Protein AF-A0A090DG50-F1 (afdb_monomer)

Radius of gyration: 13.44 Å; Cα contacts (8 Å, |Δi|>4): 67; chains: 1; bounding box: 33×19×44 Å

Nearest PDB structures (foldseek):
  6t83-assembly1_Vb  TM=2.458E-01  e=4.960E+00  Saccharomyces cerevisiae
  6uz7-assembly1_V  TM=2.705E-01  e=7.435E+00  Kluyveromyces lactis

Mean predicted aligned error: 4.92 Å

Structure (mmCIF, N/CA/C/O backbone):
data_AF-A0A090DG50-F1
#
_entry.id   AF-A0A090DG50-F1
#
loop_
_atom_site.group_PDB
_atom_site.id
_atom_site.type_symbol
_atom_site.label_atom_id
_atom_site.label_alt_id
_atom_site.label_comp_id
_atom_site.label_asym_id
_atom_site.label_entity_id
_atom_site.label_seq_id
_atom_site.pdbx_PDB_ins_code
_atom_site.Cartn_x
_atom_site.Cartn_y
_atom_site.Cartn_z
_atom_site.occupancy
_atom_site.B_iso_or_equiv
_atom_site.auth_seq_id
_atom_site.auth_comp_id
_atom_site.auth_asym_id
_atom_site.auth_atom_id
_atom_site.pdbx_PDB_model_num
ATOM 1 N N . MET A 1 1 ? 1.266 1.359 0.552 1.00 92.56 1 MET A N 1
ATOM 2 C CA . MET A 1 1 ? 2.061 0.141 0.295 1.00 92.56 1 MET A CA 1
ATOM 3 C C . MET A 1 1 ? 3.244 0.112 1.240 1.00 92.56 1 MET A C 1
ATOM 5 O O . MET A 1 1 ? 3.663 1.174 1.687 1.00 92.56 1 MET A O 1
ATOM 9 N N . LEU A 1 2 ? 3.759 -1.077 1.540 1.00 95.38 2 LEU A N 1
ATOM 10 C CA . LEU A 1 2 ? 4.966 -1.271 2.338 1.00 95.38 2 LEU A CA 1
ATOM 11 C C . LEU A 1 2 ? 6.084 -1.825 1.449 1.00 95.38 2 LEU A C 1
ATOM 13 O O . LEU A 1 2 ? 5.903 -2.862 0.817 1.00 95.38 2 LEU A O 1
ATOM 17 N N . THR A 1 3 ? 7.236 -1.159 1.408 1.00 96.44 3 THR A N 1
ATOM 18 C CA . THR A 1 3 ? 8.420 -1.663 0.697 1.00 96.44 3 THR A CA 1
ATOM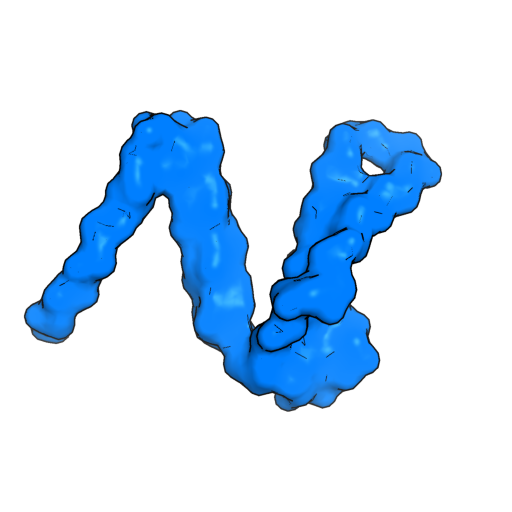 19 C C . THR A 1 3 ? 9.006 -2.856 1.451 1.00 96.44 3 THR A C 1
ATOM 21 O O . THR A 1 3 ? 9.394 -2.712 2.608 1.00 96.44 3 THR A O 1
ATOM 24 N N . ILE A 1 4 ? 9.096 -4.020 0.798 1.00 96.19 4 ILE A N 1
ATOM 25 C CA . ILE A 1 4 ? 9.769 -5.208 1.358 1.00 96.19 4 ILE A CA 1
ATOM 26 C C . ILE A 1 4 ? 11.228 -5.251 0.901 1.00 96.19 4 ILE A C 1
ATOM 28 O O . ILE A 1 4 ? 12.129 -5.506 1.698 1.00 96.19 4 ILE A O 1
ATOM 32 N N . ARG A 1 5 ? 11.469 -4.987 -0.390 1.00 95.19 5 ARG A N 1
ATOM 33 C CA . ARG A 1 5 ? 12.812 -4.874 -0.974 1.00 95.19 5 ARG A CA 1
ATOM 34 C C . ARG A 1 5 ? 12.885 -3.564 -1.754 1.00 95.19 5 ARG A C 1
ATOM 36 O O . ARG A 1 5 ? 12.037 -3.367 -2.629 1.00 95.19 5 ARG A O 1
ATOM 43 N N . PRO A 1 6 ? 13.848 -2.676 -1.450 1.00 93.56 6 PRO A N 1
ATOM 44 C CA . PRO A 1 6 ? 13.969 -1.391 -2.131 1.00 93.56 6 PRO A CA 1
ATOM 45 C C . PRO A 1 6 ? 13.984 -1.553 -3.651 1.00 93.56 6 PRO A C 1
ATOM 47 O O . PRO A 1 6 ? 14.712 -2.402 -4.164 1.00 93.56 6 PRO A O 1
ATOM 50 N N . ASN A 1 7 ? 13.174 -0.749 -4.346 1.00 90.00 7 ASN A N 1
ATOM 51 C CA . ASN A 1 7 ? 13.066 -0.707 -5.811 1.00 90.00 7 ASN A CA 1
ATOM 52 C C . ASN A 1 7 ? 12.790 -2.062 -6.484 1.00 90.00 7 ASN A C 1
ATOM 54 O O . ASN A 1 7 ? 13.142 -2.247 -7.645 1.00 90.00 7 ASN A O 1
ATOM 58 N N . ARG A 1 8 ? 12.226 -3.027 -5.751 1.00 93.88 8 ARG A N 1
ATOM 59 C CA . ARG A 1 8 ? 12.064 -4.395 -6.253 1.00 93.88 8 ARG A CA 1
ATOM 60 C C . ARG A 1 8 ? 10.759 -5.050 -5.858 1.00 93.88 8 ARG A C 1
ATOM 62 O O . ARG A 1 8 ? 10.240 -5.839 -6.629 1.00 93.88 8 ARG A O 1
ATOM 69 N N . SER A 1 9 ? 10.277 -4.822 -4.638 1.00 96.12 9 SER A N 1
ATOM 70 C CA . SER A 1 9 ? 9.012 -5.430 -4.236 1.00 96.12 9 SER A CA 1
ATOM 71 C C . SER A 1 9 ? 8.294 -4.644 -3.157 1.00 96.12 9 SER A C 1
ATOM 73 O O . SER A 1 9 ? 8.907 -4.219 -2.165 1.00 96.12 9 SER A O 1
ATOM 75 N N . TRP A 1 10 ? 6.980 -4.553 -3.318 1.00 98.31 10 TRP A N 1
ATOM 76 C CA . TRP A 1 10 ? 6.067 -3.851 -2.431 1.00 98.31 10 TRP A CA 1
ATOM 77 C C . TRP A 1 10 ? 4.887 -4.743 -2.068 1.00 98.31 10 TRP A C 1
ATOM 79 O O . TRP A 1 10 ? 4.376 -5.475 -2.903 1.00 98.31 10 TRP A O 1
ATOM 89 N N . MET A 1 11 ? 4.426 -4.649 -0.826 1.00 97.81 11 MET A N 1
ATOM 90 C CA . MET A 1 11 ? 3.258 -5.374 -0.334 1.00 97.81 11 MET A CA 1
ATOM 91 C C . MET A 1 11 ? 2.097 -4.427 -0.070 1.00 97.81 11 MET A C 1
ATOM 93 O O . MET A 1 11 ? 2.273 -3.293 0.414 1.00 97.81 11 MET A O 1
ATOM 97 N N . LEU A 1 12 ? 0.892 -4.905 -0.363 1.00 97.88 12 LEU A N 1
ATOM 98 C CA . LEU A 1 12 ? -0.323 -4.196 -0.007 1.00 97.88 12 LEU A CA 1
ATOM 99 C C . LEU A 1 12 ? -0.492 -4.175 1.517 1.00 97.88 12 LEU A C 1
ATOM 101 O O . LEU A 1 12 ? -0.378 -5.185 2.208 1.00 97.88 12 LEU A O 1
ATOM 105 N N . VAL A 1 13 ? -0.808 -2.997 2.048 1.00 96.88 13 VAL A N 1
ATOM 106 C CA . VAL A 1 13 ? -1.135 -2.817 3.464 1.00 96.88 13 VAL A CA 1
ATOM 107 C C . VAL A 1 13 ? -2.360 -1.931 3.597 1.00 96.88 13 VAL A C 1
ATOM 109 O O . VAL A 1 13 ? -2.510 -0.956 2.855 1.00 96.88 13 VAL A O 1
ATOM 112 N N . THR A 1 14 ? -3.209 -2.246 4.569 1.00 95.56 14 THR A N 1
ATOM 113 C CA . THR A 1 14 ? -4.383 -1.444 4.916 1.00 95.56 14 THR A CA 1
ATOM 114 C C . THR A 1 14 ? -4.143 -0.745 6.244 1.00 95.56 14 THR A C 1
ATOM 116 O O . THR A 1 14 ? -3.852 -1.377 7.261 1.00 95.56 14 THR A O 1
ATOM 119 N N . LEU A 1 15 ? -4.270 0.581 6.237 1.00 93.56 15 LEU A N 1
ATOM 120 C CA . LEU A 1 15 ? -4.255 1.374 7.459 1.00 93.56 15 LEU A CA 1
ATOM 121 C C . LEU A 1 15 ? -5.615 1.263 8.147 1.00 93.56 15 LEU A C 1
ATOM 123 O O . LEU A 1 15 ? -6.652 1.347 7.497 1.00 93.56 15 LEU A O 1
ATOM 127 N N . THR A 1 16 ? -5.607 1.123 9.470 1.00 91.69 16 THR A N 1
ATOM 128 C CA . THR A 1 16 ? -6.839 1.061 10.276 1.00 91.69 16 THR A CA 1
ATOM 129 C C . THR A 1 16 ? -7.485 2.433 10.487 1.00 91.69 16 THR A C 1
ATOM 131 O O . THR A 1 16 ? -8.603 2.508 10.982 1.00 91.69 16 THR A O 1
ATOM 134 N N . GLY A 1 17 ? -6.775 3.521 10.162 1.00 90.75 17 GLY A N 1
ATOM 135 C CA . GLY A 1 17 ? -7.201 4.900 10.428 1.00 90.75 17 GLY A CA 1
ATOM 136 C C . GLY A 1 17 ? -7.050 5.341 11.890 1.00 90.75 17 GLY A C 1
ATOM 137 O O . GLY A 1 17 ? -7.261 6.511 12.190 1.00 90.75 17 GLY A O 1
ATOM 138 N N . ILE A 1 18 ? -6.649 4.438 12.794 1.00 93.94 18 ILE A N 1
ATOM 139 C CA . ILE A 1 18 ? -6.471 4.720 14.222 1.00 93.94 18 ILE A CA 1
ATOM 140 C C . ILE A 1 18 ? -4.97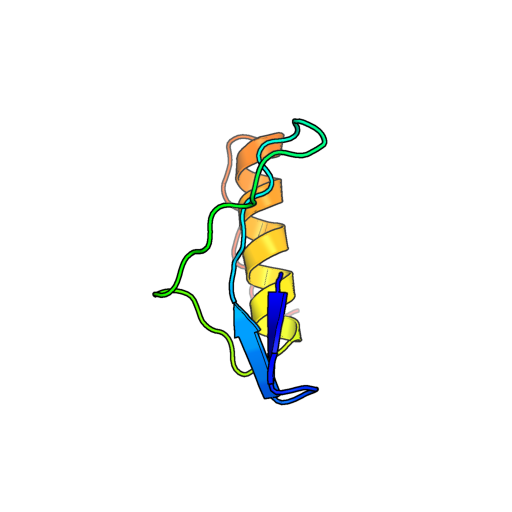3 4.896 14.512 1.00 93.94 18 ILE A C 1
ATOM 142 O O . ILE A 1 18 ? -4.206 3.945 14.316 1.00 93.94 18 ILE A O 1
ATOM 146 N N . PRO A 1 19 ? -4.530 6.069 15.002 1.00 91.62 19 PRO A N 1
ATOM 147 C CA . PRO A 1 19 ? -3.141 6.281 15.394 1.00 91.62 19 PRO A CA 1
ATOM 148 C C . PRO A 1 19 ? -2.653 5.218 16.387 1.00 91.62 19 PRO A C 1
ATOM 150 O O . PRO A 1 19 ? -3.365 4.839 17.314 1.00 91.62 19 PRO A O 1
ATOM 153 N N . GLY A 1 20 ? -1.433 4.719 16.187 1.00 93.62 20 GLY A N 1
ATOM 154 C CA . GLY A 1 20 ? -0.814 3.709 17.053 1.00 93.62 20 GLY A CA 1
ATOM 155 C C . GLY A 1 20 ? -1.287 2.266 16.834 1.00 93.62 20 GLY A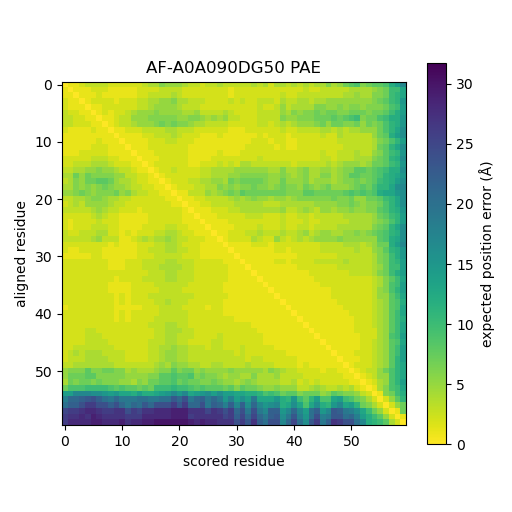 C 1
ATOM 156 O O . GLY A 1 20 ? -0.651 1.352 17.358 1.00 93.62 20 GLY A O 1
ATOM 157 N N . ARG A 1 21 ? -2.340 2.012 16.039 1.00 95.19 21 ARG A N 1
ATOM 158 C CA . ARG A 1 21 ? -2.695 0.637 15.659 1.00 95.19 21 ARG A CA 1
ATOM 159 C C . ARG A 1 21 ? -1.820 0.124 14.509 1.00 95.19 21 ARG A C 1
ATOM 161 O O . ARG A 1 21 ? -1.629 0.849 13.531 1.00 95.19 21 ARG A O 1
ATOM 168 N N . PRO A 1 22 ? -1.354 -1.140 14.571 1.00 94.50 22 PRO A N 1
ATOM 169 C CA . PRO A 1 22 ? -0.669 -1.773 13.453 1.00 94.50 22 PRO A CA 1
ATOM 170 C C . PRO A 1 22 ? -1.527 -1.776 12.186 1.00 94.50 22 PRO A C 1
ATOM 172 O O . PRO A 1 22 ? -2.751 -1.916 12.241 1.00 94.50 22 PRO A O 1
ATOM 175 N N . MET A 1 23 ? -0.867 -1.640 11.040 1.00 95.06 23 MET A N 1
ATOM 176 C CA . MET A 1 23 ? -1.485 -1.847 9.732 1.00 95.06 23 MET A CA 1
ATOM 177 C C . MET A 1 23 ? -1.717 -3.339 9.471 1.00 95.06 23 MET A C 1
ATOM 179 O O . MET A 1 23 ? -0.916 -4.176 9.895 1.00 95.06 23 MET A O 1
ATOM 183 N N . THR A 1 24 ? -2.770 -3.663 8.726 1.00 96.12 24 THR A N 1
ATOM 184 C CA . THR A 1 24 ? -2.997 -5.023 8.226 1.00 96.12 24 THR A CA 1
ATOM 185 C C . THR A 1 24 ? -2.112 -5.255 7.009 1.00 96.12 24 THR A C 1
ATOM 187 O O . THR A 1 24 ? -2.136 -4.457 6.070 1.00 96.12 24 THR A O 1
ATOM 190 N N . LYS A 1 25 ? -1.329 -6.334 7.031 1.00 96.69 25 LYS A N 1
ATOM 191 C CA . LYS A 1 25 ? -0.498 -6.779 5.909 1.00 96.69 25 LYS A CA 1
ATOM 192 C C . LYS A 1 25 ? -1.260 -7.821 5.097 1.00 96.69 25 LYS A C 1
ATOM 194 O O . LYS A 1 25 ? -1.836 -8.727 5.690 1.00 96.69 25 LYS A O 1
ATOM 199 N N . HIS A 1 26 ? -1.234 -7.693 3.775 1.00 96.31 26 HIS A N 1
ATOM 200 C CA . HIS A 1 26 ? -1.758 -8.701 2.851 1.00 96.31 26 HIS A CA 1
ATOM 201 C C . HIS A 1 26 ? -0.563 -9.444 2.257 1.00 96.31 26 HIS A C 1
ATOM 203 O O . HIS A 1 26 ? -0.010 -9.027 1.243 1.00 96.31 26 HIS A O 1
ATOM 209 N N . GLU A 1 27 ? -0.079 -10.463 2.973 1.00 95.00 27 GLU A N 1
ATOM 210 C CA . GLU A 1 27 ? 1.176 -11.173 2.651 1.00 95.00 27 GLU A CA 1
ATOM 211 C C . GLU A 1 27 ? 1.116 -11.946 1.323 1.00 95.00 27 GLU A C 1
ATOM 213 O O . GLU A 1 27 ? 2.150 -12.288 0.755 1.00 95.00 27 GLU A O 1
ATOM 218 N N . ASP A 1 28 ? -0.091 -12.172 0.813 1.00 96.19 28 ASP A N 1
ATOM 219 C CA . ASP A 1 28 ? -0.420 -12.782 -0.472 1.00 96.19 28 ASP A CA 1
ATOM 220 C C . ASP A 1 28 ? -0.411 -11.789 -1.647 1.00 96.19 28 ASP A C 1
ATOM 222 O O . ASP A 1 28 ? -0.409 -12.210 -2.802 1.00 96.19 28 ASP A O 1
ATOM 226 N N . ILE A 1 29 ? -0.364 -10.478 -1.378 1.00 96.31 29 ILE A N 1
ATOM 227 C CA . ILE A 1 29 ? -0.410 -9.429 -2.402 1.00 96.31 29 ILE A CA 1
ATOM 228 C C . ILE A 1 29 ? 0.922 -8.672 -2.425 1.00 96.31 29 ILE A C 1
ATOM 230 O O . ILE A 1 29 ? 1.112 -7.651 -1.746 1.00 96.31 29 ILE A O 1
ATOM 234 N N . ILE A 1 30 ? 1.845 -9.191 -3.237 1.00 97.44 30 ILE A N 1
ATOM 235 C CA . ILE A 1 30 ? 3.184 -8.644 -3.473 1.00 97.44 30 ILE A CA 1
ATOM 236 C C . ILE A 1 30 ? 3.311 -8.255 -4.945 1.00 97.44 30 ILE A C 1
ATOM 238 O O . ILE A 1 30 ? 3.026 -9.056 -5.829 1.00 97.44 30 ILE A O 1
ATOM 242 N N . PHE A 1 31 ? 3.789 -7.041 -5.190 1.00 97.62 31 PHE A N 1
ATOM 243 C CA . PHE A 1 31 ? 4.048 -6.502 -6.519 1.00 97.62 31 PHE A CA 1
ATOM 244 C C . PHE A 1 31 ? 5.550 -6.368 -6.746 1.00 97.62 31 PHE A C 1
ATOM 246 O O . PHE A 1 31 ? 6.270 -5.932 -5.840 1.00 97.62 31 PHE A O 1
ATOM 253 N N . GLU A 1 32 ? 6.009 -6.703 -7.950 1.00 97.38 32 GLU A N 1
ATOM 254 C CA . GLU A 1 32 ? 7.398 -6.500 -8.393 1.00 97.38 32 GLU A CA 1
ATOM 255 C C . GLU A 1 32 ? 7.567 -5.244 -9.261 1.00 97.38 32 GLU A C 1
ATOM 257 O O . GLU A 1 32 ? 8.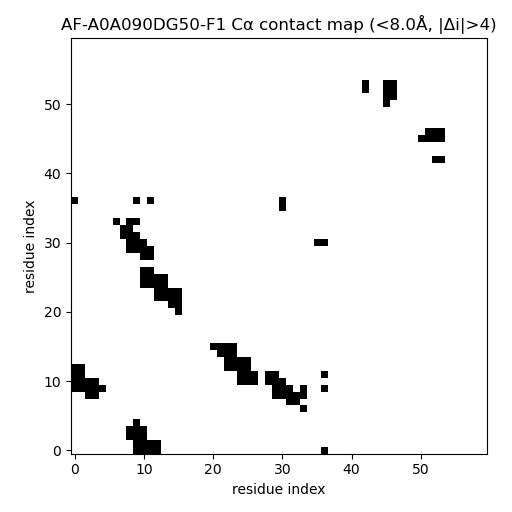684 -4.754 -9.424 1.00 97.38 32 GLU A O 1
ATOM 262 N N . ASP A 1 33 ? 6.459 -4.679 -9.741 1.00 96.31 33 ASP A N 1
ATOM 263 C CA . ASP A 1 33 ? 6.406 -3.411 -10.459 1.00 96.31 33 ASP A CA 1
ATOM 264 C C . ASP A 1 33 ? 5.673 -2.343 -9.633 1.00 96.31 33 ASP A C 1
ATOM 266 O O . ASP A 1 33 ? 4.613 -2.587 -9.046 1.00 96.31 33 ASP A O 1
ATOM 270 N N . LEU A 1 34 ? 6.255 -1.144 -9.555 1.00 94.75 34 LEU A N 1
ATOM 271 C CA . LEU A 1 34 ? 5.686 -0.052 -8.765 1.00 94.75 34 LEU A CA 1
ATOM 272 C C . LEU A 1 34 ? 4.412 0.508 -9.409 1.00 94.75 34 LEU A C 1
ATOM 274 O O . LEU A 1 34 ? 3.460 0.805 -8.689 1.00 94.75 34 LEU A O 1
ATOM 278 N N . ALA A 1 35 ? 4.379 0.629 -10.738 1.00 95.62 35 ALA A N 1
ATOM 279 C CA . ALA A 1 35 ? 3.239 1.199 -11.445 1.00 95.62 35 ALA A CA 1
ATOM 280 C C . ALA A 1 35 ? 2.012 0.284 -11.331 1.00 95.62 35 ALA A C 1
ATOM 282 O O . ALA A 1 35 ? 0.911 0.764 -11.059 1.00 95.62 35 ALA A O 1
ATOM 283 N N . GLU A 1 36 ? 2.199 -1.034 -11.437 1.00 95.75 36 GLU A N 1
ATOM 284 C CA . GLU A 1 36 ? 1.148 -2.025 -11.186 1.00 95.75 36 GLU A CA 1
ATOM 285 C C . GLU A 1 36 ? 0.590 -1.902 -9.761 1.00 95.75 36 GLU A C 1
ATOM 287 O O . GLU A 1 36 ? -0.627 -1.863 -9.555 1.00 95.75 36 GLU A O 1
ATOM 292 N N . ALA A 1 37 ? 1.476 -1.789 -8.771 1.00 96.25 37 ALA A N 1
ATOM 293 C CA . ALA A 1 37 ? 1.087 -1.685 -7.373 1.00 96.25 37 ALA A CA 1
ATOM 294 C C . ALA A 1 37 ? 0.293 -0.399 -7.079 1.00 96.25 37 ALA A C 1
ATOM 296 O O . ALA A 1 37 ? -0.733 -0.427 -6.388 1.00 96.25 37 ALA A O 1
ATOM 297 N N . GLU A 1 38 ? 0.743 0.735 -7.618 1.00 96.31 38 GLU A N 1
ATOM 298 C CA . GLU A 1 38 ? 0.056 2.020 -7.492 1.00 96.31 38 GLU A CA 1
ATOM 299 C C . GLU A 1 38 ? -1.299 1.999 -8.202 1.00 96.31 38 GLU A C 1
ATOM 301 O O . GLU A 1 38 ? -2.303 2.430 -7.623 1.00 96.31 38 GLU A O 1
ATOM 306 N N . TRP A 1 39 ? -1.360 1.425 -9.406 1.00 95.75 39 TRP A N 1
ATOM 307 C CA . TRP A 1 39 ? -2.601 1.278 -10.159 1.00 95.75 39 TRP A CA 1
ATOM 308 C C . TRP A 1 39 ? -3.608 0.375 -9.446 1.00 95.75 39 TRP A C 1
ATOM 310 O O . TRP A 1 39 ? -4.797 0.697 -9.365 1.00 95.75 39 TRP A O 1
ATOM 320 N N . TYR A 1 40 ? -3.146 -0.723 -8.845 1.00 95.44 40 TYR A N 1
ATOM 321 C CA . TYR A 1 40 ? -3.984 -1.578 -8.012 1.00 95.44 40 TYR A CA 1
ATOM 322 C C . TYR A 1 40 ? -4.617 -0.780 -6.867 1.00 95.44 40 TYR A C 1
ATOM 324 O O . TYR A 1 40 ? -5.840 -0.784 -6.710 1.00 95.44 40 TYR A O 1
ATOM 332 N N . VAL A 1 41 ? -3.810 -0.042 -6.095 1.00 95.81 41 VAL A N 1
ATOM 333 C CA . VAL A 1 41 ? -4.307 0.789 -4.984 1.00 95.81 41 VAL A CA 1
ATOM 334 C C . VAL A 1 41 ? -5.282 1.856 -5.482 1.00 95.81 41 VAL A C 1
ATOM 336 O O . VAL A 1 41 ? -6.299 2.100 -4.826 1.00 95.81 41 VAL A O 1
ATOM 339 N N . PHE A 1 42 ? -5.006 2.472 -6.631 1.00 95.69 42 PHE A N 1
ATOM 340 C CA . PHE A 1 42 ? -5.897 3.448 -7.249 1.00 95.69 42 PHE A CA 1
ATOM 341 C C . PHE A 1 42 ? -7.272 2.844 -7.559 1.00 95.69 42 PHE A C 1
ATOM 343 O O . PHE A 1 42 ? -8.279 3.391 -7.110 1.00 95.69 42 PHE A O 1
ATOM 350 N N . ARG A 1 43 ? -7.333 1.682 -8.223 1.00 95.00 43 ARG A N 1
ATOM 351 C CA . ARG A 1 43 ? -8.604 0.996 -8.524 1.00 95.00 43 ARG A CA 1
ATOM 352 C C . ARG A 1 43 ? -9.384 0.626 -7.261 1.00 95.00 43 ARG A C 1
ATOM 354 O O . ARG A 1 43 ? -10.597 0.822 -7.214 1.00 95.00 43 ARG A O 1
ATOM 361 N N . GLN A 1 44 ? -8.700 0.162 -6.210 1.00 94.19 44 GLN A N 1
ATOM 362 C CA . GLN A 1 44 ? -9.348 -0.121 -4.922 1.00 94.19 44 GLN A CA 1
ATOM 363 C C . GLN A 1 44 ? -9.962 1.142 -4.308 1.00 94.19 44 GLN A C 1
ATOM 365 O O . GLN A 1 44 ? -11.111 1.126 -3.866 1.00 94.19 44 GLN A O 1
ATOM 370 N N . ARG A 1 45 ? -9.221 2.256 -4.311 1.00 94.44 45 ARG A N 1
ATOM 371 C CA . ARG A 1 45 ? -9.711 3.546 -3.804 1.00 94.44 45 ARG A CA 1
ATOM 372 C C . ARG A 1 45 ? -10.869 4.083 -4.634 1.00 94.44 45 ARG A C 1
ATOM 374 O O . ARG A 1 45 ? -11.831 4.582 -4.059 1.00 94.44 45 ARG A O 1
ATOM 381 N N . TRP A 1 46 ? -10.800 3.949 -5.955 1.00 95.56 46 TRP A N 1
ATOM 382 C CA . TRP A 1 46 ? -11.881 4.330 -6.856 1.00 95.56 46 TRP A CA 1
ATOM 383 C C . TRP A 1 46 ? -13.167 3.582 -6.509 1.00 95.56 46 TRP A C 1
ATOM 385 O O . TRP A 1 46 ? -14.188 4.207 -6.230 1.00 95.56 46 TRP A O 1
ATOM 395 N N . ARG A 1 47 ? -13.097 2.249 -6.418 1.00 95.69 47 ARG A N 1
ATOM 396 C CA . ARG A 1 47 ? -14.242 1.413 -6.046 1.00 95.69 47 ARG A CA 1
ATOM 397 C C . ARG A 1 47 ? -14.816 1.783 -4.683 1.00 95.69 47 ARG A C 1
ATOM 399 O O . ARG A 1 47 ? -16.032 1.834 -4.532 1.00 95.69 47 ARG A O 1
ATOM 406 N N . GLN A 1 48 ? -13.965 2.064 -3.699 1.00 93.75 48 GLN A N 1
ATOM 407 C CA . GLN A 1 48 ? -14.409 2.499 -2.372 1.00 93.75 48 GLN A CA 1
ATOM 408 C C . GLN A 1 48 ? -15.107 3.864 -2.395 1.00 93.75 48 GLN A C 1
ATOM 410 O O . GLN A 1 48 ? -16.056 4.066 -1.645 1.00 93.75 48 GLN A O 1
ATOM 415 N N . HIS A 1 49 ? -14.640 4.796 -3.228 1.00 95.94 49 HIS A N 1
ATOM 416 C CA . HIS A 1 49 ? -15.160 6.160 -3.266 1.00 95.94 49 HIS A CA 1
ATOM 417 C C . HIS A 1 49 ? -16.421 6.301 -4.130 1.00 95.94 49 HIS A C 1
ATOM 419 O O . HIS A 1 49 ? -17.354 6.996 -3.740 1.00 95.94 49 HIS A O 1
ATOM 425 N N . PHE A 1 50 ? -16.460 5.635 -5.285 1.00 95.06 50 PHE A N 1
ATOM 426 C CA 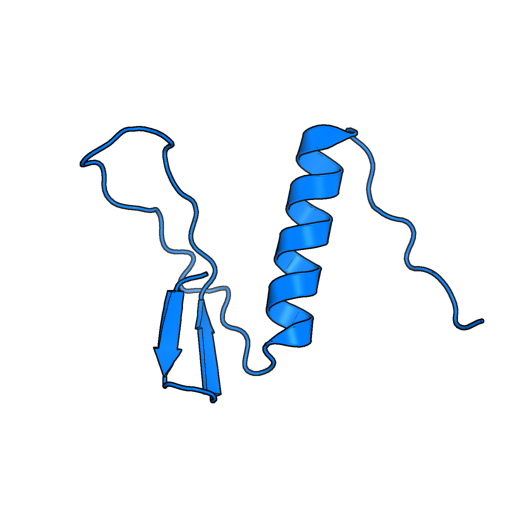. PHE A 1 50 ? -17.529 5.779 -6.279 1.00 95.06 50 PHE A CA 1
ATOM 427 C C . PHE A 1 50 ? -18.504 4.596 -6.315 1.00 95.06 50 PHE A C 1
ATOM 429 O O . PHE A 1 50 ? -19.548 4.686 -6.953 1.00 95.06 50 PHE A O 1
ATOM 436 N N . GLY A 1 51 ? -18.186 3.478 -5.655 1.00 95.50 51 GLY A N 1
ATOM 437 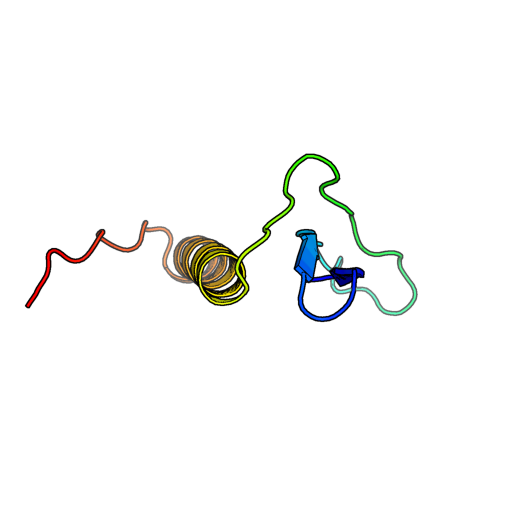C CA . GLY A 1 51 ? -19.028 2.276 -5.652 1.00 95.50 51 GLY A CA 1
ATOM 438 C C . GLY A 1 51 ? -19.022 1.488 -6.967 1.00 95.50 51 GLY A C 1
ATOM 439 O O . GLY A 1 51 ? -19.704 0.472 -7.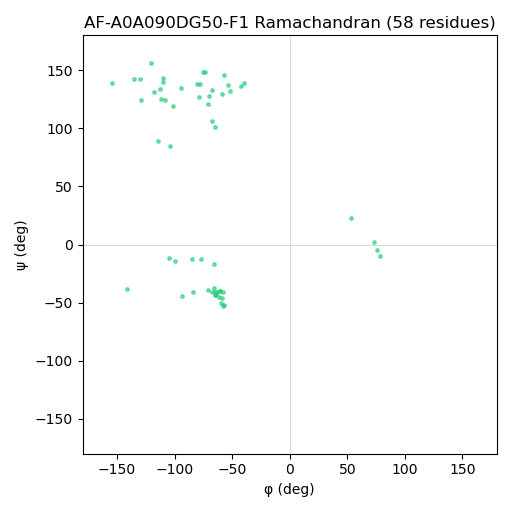067 1.00 95.50 51 GLY A O 1
ATOM 440 N N . THR A 1 52 ? -18.249 1.920 -7.963 1.00 93.19 52 THR A N 1
ATOM 441 C CA . THR A 1 52 ? -18.115 1.267 -9.270 1.00 93.19 52 THR A CA 1
ATOM 442 C C . THR A 1 52 ? -16.672 0.864 -9.518 1.00 93.19 52 THR A C 1
ATOM 444 O O . THR A 1 52 ? -15.746 1.463 -8.974 1.00 93.19 52 THR A O 1
ATOM 447 N N . GLU A 1 53 ? -16.451 -0.122 -10.377 1.00 91.19 53 GLU A N 1
ATOM 448 C CA . GLU A 1 53 ? -15.102 -0.410 -10.863 1.00 91.19 53 GLU A CA 1
ATOM 449 C C . GLU A 1 53 ? -14.690 0.638 -11.903 1.00 91.19 53 GLU A C 1
ATOM 451 O O . GLU A 1 53 ? -15.538 1.227 -12.581 1.00 91.19 53 GLU A O 1
ATOM 456 N N . LEU A 1 54 ? -13.391 0.936 -11.974 1.00 87.88 54 LEU A N 1
ATOM 457 C CA . LEU A 1 54 ? -12.864 1.752 -13.061 1.00 87.88 54 LEU A CA 1
ATOM 458 C C . LEU A 1 54 ? -12.951 0.896 -14.329 1.00 87.88 54 LEU A C 1
ATOM 460 O O . LEU A 1 54 ? -12.488 -0.243 -14.308 1.00 87.88 54 LEU A O 1
ATOM 464 N N . ALA A 1 55 ? -13.553 1.408 -15.402 1.00 79.38 55 ALA A N 1
ATOM 465 C CA . ALA A 1 55 ? -13.509 0.708 -16.680 1.00 79.38 55 ALA A CA 1
ATOM 466 C C . ALA A 1 55 ? -12.038 0.544 -17.092 1.00 79.38 55 ALA A C 1
ATOM 468 O O . ALA A 1 55 ? -11.289 1.524 -17.056 1.00 79.38 55 ALA A O 1
ATOM 469 N N . ASP A 1 56 ? -11.622 -0.671 -17.457 1.00 64.88 56 ASP A N 1
ATOM 470 C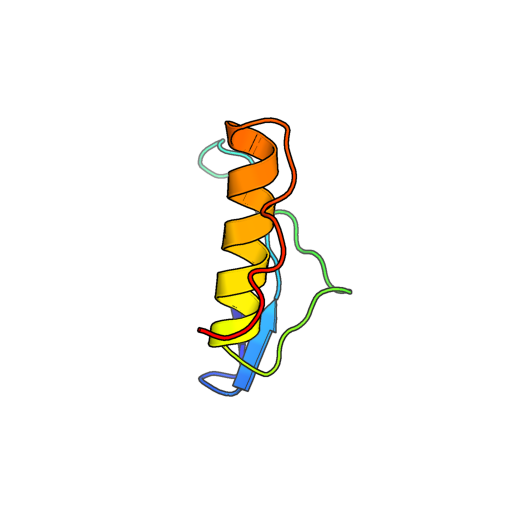 CA . ASP A 1 56 ? -10.301 -0.885 -18.044 1.00 64.88 56 ASP A CA 1
ATOM 471 C C . ASP A 1 56 ? -10.284 -0.154 -19.394 1.00 64.88 56 ASP A C 1
ATOM 473 O O . ASP A 1 56 ? -10.906 -0.571 -20.373 1.00 64.88 56 ASP A O 1
ATOM 477 N N . GLY A 1 57 ? -9.664 1.025 -19.405 1.00 57.50 57 GLY A N 1
ATOM 478 C CA . GLY A 1 57 ? -9.545 1.856 -20.590 1.00 57.50 57 GLY A CA 1
ATOM 479 C C . GLY A 1 57 ? -8.634 1.182 -21.604 1.00 57.50 57 GLY A C 1
ATOM 480 O O . GLY A 1 57 ? -7.423 1.141 -21.418 1.00 57.50 57 GLY A O 1
ATOM 481 N N . VAL A 1 58 ? -9.258 0.664 -22.660 1.00 50.62 58 VAL A N 1
ATOM 482 C CA . VAL A 1 58 ? -8.683 0.375 -23.978 1.00 50.62 58 VAL A CA 1
ATOM 483 C C . VAL A 1 58 ? -7.721 1.493 -24.397 1.00 50.62 58 VAL A C 1
ATOM 485 O O . VAL A 1 58 ? -8.022 2.669 -24.187 1.00 50.62 58 VAL A O 1
ATOM 488 N N . GLU A 1 59 ? -6.587 1.098 -24.985 1.00 45.25 59 GLU A N 1
ATOM 489 C CA . GLU A 1 59 ? -5.583 1.986 -25.583 1.00 45.25 59 GLU A CA 1
ATOM 490 C C . GLU A 1 59 ? -6.223 3.116 -26.408 1.00 45.25 59 GLU A C 1
ATOM 492 O O . GLU A 1 59 ? -7.155 2.880 -27.183 1.00 45.25 59 GLU A O 1
ATOM 497 N N . ALA A 1 60 ? -5.701 4.334 -26.249 1.00 40.41 60 ALA A N 1
ATOM 498 C CA . ALA A 1 60 ? -5.996 5.488 -27.093 1.00 40.41 60 ALA A CA 1
ATOM 499 C C . A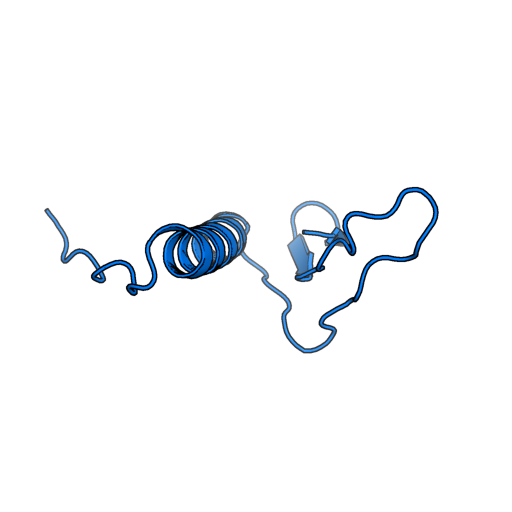LA A 1 60 ? -4.689 6.084 -27.616 1.00 40.41 60 ALA A C 1
ATOM 501 O O . ALA A 1 60 ? -3.741 6.204 -26.804 1.00 40.41 60 ALA A O 1
#

pLDDT: mean 91.13, std 12.46, range [40.41, 98.31]

Secondary structure (DSSP, 8-state):
-EEEETTTEEEEEE--SSTTPPPEEEEEEEESSHHHHHHHHHHHHHHHHHSSPPP-----

Sequence (60 aa):
MLTIRPNRSWMLVTLTGIPGRPMTKHEDIIFEDLAEAEWYVFRQRWRQHFGTELADGVEA

Solvent-accessible surface area (backbone atoms only — not comparable to full-atom values): 3823 Å² total; per-residue (Å²): 111,43,79,76,40,87,100,47,30,36,28,46,53,45,76,77,86,48,88,93,56,76,62,50,74,42,90,89,44,69,32,70,47,70,66,60,46,53,50,52,53,48,46,54,51,44,27,72,74,70,74,44,77,72,77,85,76,72,92,130

Foldseek 3Di:
DADPDPLAKDWDWADPPDPPDDIHTPVVGMDRDPVVVVVVVVQVVCCVVVVDGDPPDDDD